Protein AF-A0A0H5S2P4-F1 (afdb_monomer_lite)

InterPro domains:
  IPR002673 Large ribosomal subunit protein eL29 [PF01779] (44-83)
  IPR002673 Large ribosomal subunit protein eL29 [PTHR12884] (42-100)

Structure (mmCIF, N/CA/C/O backbone):
data_AF-A0A0H5S2P4-F1
#
_entry.id   AF-A0A0H5S2P4-F1
#
loop_
_atom_site.group_PDB
_atom_site.id
_atom_site.type_symbol
_atom_site.label_atom_id
_atom_site.label_alt_id
_atom_site.label_comp_id
_atom_site.label_asym_id
_atom_site.label_entity_id
_atom_site.label_seq_id
_atom_site.pdbx_PDB_ins_code
_atom_site.Cartn_x
_atom_site.Cartn_y
_atom_site.Cartn_z
_atom_site.occupancy
_atom_site.B_iso_or_equiv
_atom_site.auth_seq_id
_atom_site.auth_comp_id
_atom_site.auth_asym_id
_atom_site.auth_atom_id
_atom_site.pdbx_PDB_model_num
ATOM 1 N N . MET A 1 1 ? 66.710 -72.529 -34.645 1.00 40.00 1 MET A N 1
ATOM 2 C CA . MET A 1 1 ? 66.765 -71.906 -35.985 1.00 40.00 1 MET A CA 1
ATOM 3 C C . MET A 1 1 ? 65.394 -71.347 -36.327 1.00 40.00 1 MET A C 1
ATOM 5 O O . MET A 1 1 ? 64.404 -71.815 -35.788 1.00 40.00 1 MET A O 1
ATOM 9 N N . LEU A 1 2 ? 65.410 -70.282 -37.120 1.00 45.31 2 LEU A N 1
ATOM 10 C CA . LEU A 1 2 ? 64.356 -69.319 -37.429 1.00 45.31 2 LEU A CA 1
ATOM 11 C C . LEU A 1 2 ? 63.128 -69.883 -38.185 1.00 45.31 2 LEU A C 1
ATOM 13 O O . LEU A 1 2 ? 63.237 -70.919 -38.830 1.00 45.31 2 LEU A O 1
ATOM 17 N N . LEU A 1 3 ? 62.075 -69.042 -38.222 1.00 40.72 3 LEU A N 1
ATOM 18 C CA . LEU A 1 3 ? 60.890 -69.008 -39.115 1.00 40.72 3 LEU A CA 1
ATOM 19 C C . LEU A 1 3 ? 59.749 -69.966 -38.724 1.00 40.72 3 LEU A C 1
ATOM 21 O O . LEU A 1 3 ? 59.957 -71.156 -38.582 1.00 40.72 3 LEU A O 1
ATOM 25 N N . GLY A 1 4 ? 58.492 -69.564 -38.545 1.00 46.72 4 GLY A N 1
ATOM 26 C CA . GLY A 1 4 ? 57.788 -68.313 -38.808 1.00 46.72 4 GLY A CA 1
ATOM 27 C C . GLY A 1 4 ? 56.366 -68.675 -39.247 1.00 46.72 4 GLY A C 1
ATOM 28 O O . GLY A 1 4 ? 56.229 -69.433 -40.192 1.00 46.72 4 GLY A O 1
ATOM 29 N N . PHE A 1 5 ? 55.316 -68.157 -38.605 1.00 34.72 5 PHE A N 1
ATOM 30 C CA . PHE A 1 5 ? 54.014 -67.972 -39.259 1.00 34.72 5 PHE A CA 1
ATOM 31 C C . PHE A 1 5 ? 53.186 -66.945 -38.479 1.00 34.72 5 PHE A C 1
ATOM 33 O O . PHE A 1 5 ? 52.804 -67.136 -37.327 1.00 34.72 5 PHE A O 1
ATOM 40 N N . ARG A 1 6 ? 52.979 -65.802 -39.129 1.00 51.66 6 ARG A N 1
ATOM 41 C CA . ARG A 1 6 ? 52.184 -64.658 -38.681 1.00 51.66 6 ARG A CA 1
ATOM 42 C C . ARG A 1 6 ? 50.710 -65.039 -38.794 1.00 51.66 6 ARG A C 1
ATOM 44 O O . ARG A 1 6 ? 50.281 -65.436 -39.873 1.00 51.66 6 ARG A O 1
ATOM 51 N N . GLY A 1 7 ? 49.918 -64.870 -37.739 1.00 52.09 7 GLY A N 1
ATOM 52 C CA . GLY A 1 7 ? 48.483 -65.068 -37.888 1.00 52.09 7 GLY A CA 1
ATOM 53 C C . GLY A 1 7 ? 47.657 -64.856 -36.634 1.00 52.09 7 GLY A C 1
ATOM 54 O O . GLY A 1 7 ? 47.568 -65.752 -35.806 1.00 52.09 7 GLY A O 1
ATOM 55 N N . LYS A 1 8 ? 46.916 -63.743 -36.669 1.00 52.34 8 LYS A N 1
ATOM 56 C CA . LYS A 1 8 ? 45.663 -63.434 -35.959 1.00 52.34 8 LYS A CA 1
ATOM 57 C C . LYS A 1 8 ? 45.824 -62.533 -34.733 1.00 52.34 8 LYS A C 1
ATOM 59 O O . LYS A 1 8 ? 46.667 -62.757 -33.876 1.00 52.34 8 LYS A O 1
ATOM 64 N N . ASN A 1 9 ? 44.925 -61.544 -34.700 1.00 53.09 9 ASN A N 1
ATOM 65 C CA . ASN A 1 9 ? 44.564 -60.631 -33.605 1.00 53.09 9 ASN A CA 1
ATOM 66 C C . ASN A 1 9 ? 45.084 -59.190 -33.738 1.00 53.09 9 ASN A C 1
ATOM 68 O O . ASN A 1 9 ? 45.849 -58.721 -32.905 1.00 53.09 9 ASN A O 1
ATOM 72 N N . SER A 1 10 ? 44.619 -58.432 -34.738 1.00 53.69 10 SER A N 1
ATOM 73 C CA . SER A 1 10 ? 44.843 -56.973 -34.749 1.00 53.69 10 SER A CA 1
ATOM 74 C C . SER A 1 10 ? 43.778 -56.150 -35.486 1.00 53.69 10 SER A C 1
ATOM 76 O O . SER A 1 10 ? 44.089 -55.113 -36.057 1.00 53.69 10 SER A O 1
ATOM 78 N N . PHE A 1 11 ? 42.501 -56.549 -35.436 1.00 50.81 11 PHE A N 1
ATOM 79 C CA . PHE A 1 11 ? 41.411 -55.678 -35.920 1.00 50.81 11 PHE A CA 1
ATOM 80 C C . PHE A 1 11 ? 40.733 -54.854 -34.807 1.00 50.81 11 PHE A C 1
ATOM 82 O O . PHE A 1 11 ? 40.086 -53.850 -35.086 1.00 50.81 11 PHE A O 1
ATOM 89 N N . TRP A 1 12 ? 40.935 -55.220 -33.534 1.00 48.38 12 TRP A N 1
ATOM 90 C CA . TRP A 1 12 ? 40.376 -54.501 -32.377 1.00 48.38 12 TRP A CA 1
ATOM 91 C C . TRP A 1 12 ? 41.348 -53.514 -31.708 1.00 48.38 12 TRP A C 1
ATOM 93 O O . TRP A 1 12 ? 40.905 -52.642 -30.971 1.00 48.38 12 TRP A O 1
ATOM 103 N N . GLY A 1 13 ? 42.657 -53.597 -31.975 1.00 55.41 13 GLY A N 1
ATOM 104 C CA . GLY A 1 13 ? 43.657 -52.704 -31.362 1.00 55.41 13 GLY A CA 1
ATOM 105 C C . GLY A 1 13 ? 43.783 -51.337 -32.041 1.00 55.41 13 GLY A C 1
ATOM 106 O O . GLY A 1 13 ? 44.047 -50.336 -31.386 1.00 55.41 13 GLY A O 1
ATOM 107 N N . PHE A 1 14 ? 43.530 -51.260 -33.349 1.00 50.62 14 PHE A N 1
ATOM 108 C CA . PHE A 1 14 ? 43.706 -50.014 -34.104 1.00 50.62 14 PHE A CA 1
ATOM 109 C C . PHE A 1 14 ? 42.541 -49.028 -33.923 1.00 50.62 14 PHE A C 1
ATOM 111 O O . PHE A 1 14 ? 42.711 -47.822 -34.070 1.00 50.62 14 PHE A O 1
ATOM 118 N N . LYS A 1 15 ? 41.352 -49.531 -33.562 1.00 55.84 15 LYS A N 1
ATOM 119 C CA . LYS A 1 15 ? 40.156 -48.700 -33.371 1.00 55.84 15 LYS A CA 1
ATOM 120 C C . LYS A 1 15 ? 40.104 -48.034 -31.992 1.00 55.84 15 LYS A C 1
ATOM 122 O O . LYS A 1 15 ? 39.556 -46.945 -31.884 1.00 55.84 15 LYS A O 1
ATOM 127 N N . VAL A 1 16 ? 40.699 -48.647 -30.963 1.00 58.62 16 VAL A N 1
ATOM 128 C CA . VAL A 1 16 ? 40.723 -48.099 -29.591 1.00 58.62 16 VAL A CA 1
ATOM 129 C C . VAL A 1 16 ? 41.780 -46.999 -29.448 1.00 58.62 16 VAL A C 1
ATOM 131 O O . VAL A 1 16 ? 41.494 -45.972 -28.842 1.00 58.62 16 VAL A O 1
ATOM 134 N N . GLN A 1 17 ? 42.943 -47.139 -30.097 1.00 51.62 17 GLN A N 1
ATOM 135 C CA . GLN A 1 17 ? 43.972 -46.090 -30.100 1.00 51.62 17 GLN A CA 1
ATOM 136 C C . GLN A 1 17 ? 43.503 -44.826 -30.850 1.00 51.62 17 GLN A C 1
ATOM 138 O O . GLN A 1 17 ? 43.722 -43.710 -30.388 1.00 51.62 17 GLN A O 1
ATOM 143 N N . MET A 1 18 ? 42.766 -44.987 -31.958 1.00 55.22 18 MET A N 1
ATOM 144 C CA . MET A 1 18 ? 42.224 -43.854 -32.723 1.00 55.22 18 MET A CA 1
ATOM 145 C C . MET A 1 18 ? 41.045 -43.152 -32.019 1.00 55.22 18 MET A C 1
ATOM 147 O O . MET A 1 18 ? 40.801 -41.972 -32.256 1.00 55.22 18 MET A O 1
ATOM 151 N N . LEU A 1 19 ? 40.315 -43.861 -31.149 1.00 56.09 19 LEU A N 1
ATOM 152 C CA . LEU A 1 19 ? 39.225 -43.291 -30.347 1.00 56.09 19 LEU A CA 1
ATOM 153 C C . LEU A 1 19 ? 39.724 -42.565 -29.090 1.00 56.09 19 LEU A C 1
ATOM 155 O O . LEU A 1 19 ? 39.059 -41.631 -28.651 1.00 56.09 19 LEU A O 1
ATOM 159 N N . LEU A 1 20 ? 40.888 -42.935 -28.542 1.00 55.38 20 LEU A N 1
ATOM 160 C CA . LEU A 1 20 ? 41.487 -42.216 -27.412 1.00 55.38 20 LEU A CA 1
ATOM 161 C C . LEU A 1 20 ? 42.211 -40.934 -27.861 1.00 55.38 20 LEU A C 1
ATOM 163 O O . LEU A 1 20 ? 42.107 -39.908 -27.200 1.00 55.38 20 LEU A O 1
ATOM 167 N N . GLU A 1 21 ? 42.863 -40.941 -29.030 1.00 56.53 21 GLU A N 1
ATOM 168 C CA . GLU A 1 21 ? 43.563 -39.753 -29.552 1.00 56.53 21 GLU A CA 1
ATOM 169 C C . GLU A 1 21 ? 42.634 -38.687 -30.168 1.00 56.53 21 GLU A C 1
ATOM 171 O O . GLU A 1 21 ? 43.044 -37.537 -30.341 1.00 56.53 21 GLU A O 1
ATOM 176 N N . PHE A 1 22 ? 41.371 -39.027 -30.457 1.00 52.94 22 PHE A N 1
ATOM 177 C CA . PHE A 1 22 ? 40.360 -38.070 -30.927 1.00 52.94 22 PHE A CA 1
ATOM 178 C C . PHE A 1 22 ? 39.652 -37.315 -29.781 1.00 52.94 22 PHE A C 1
ATOM 180 O O . PHE A 1 22 ? 38.950 -36.341 -30.037 1.00 52.94 22 PHE A O 1
ATOM 187 N N . LEU A 1 23 ? 39.854 -37.713 -28.516 1.00 54.44 23 LEU A N 1
ATOM 188 C CA . LEU A 1 23 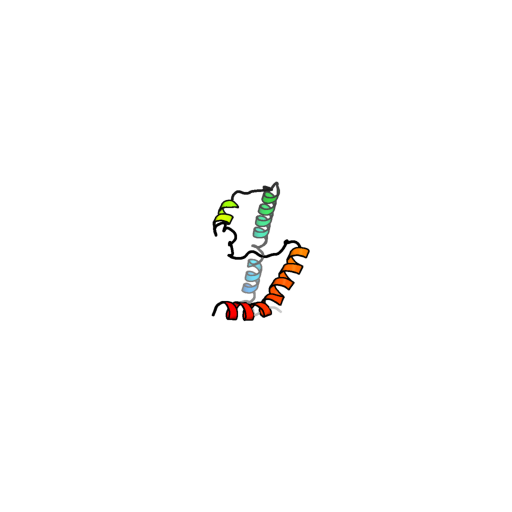? 39.193 -37.102 -27.351 1.00 54.44 23 LEU A CA 1
ATOM 189 C C . LEU A 1 23 ? 40.075 -36.146 -26.523 1.00 54.44 23 LEU A C 1
ATOM 191 O O . LEU A 1 23 ? 39.540 -35.457 -25.658 1.00 54.44 23 LEU A O 1
ATOM 195 N N . ASP A 1 24 ? 41.371 -36.005 -26.822 1.00 56.16 24 ASP A N 1
ATOM 196 C CA . ASP A 1 24 ? 42.281 -35.134 -26.048 1.00 56.16 24 ASP A CA 1
ATOM 197 C C . ASP A 1 24 ? 42.669 -33.805 -26.731 1.00 56.16 24 ASP A C 1
ATOM 199 O O . ASP A 1 24 ? 43.315 -32.951 -26.117 1.00 56.16 24 ASP A O 1
ATOM 203 N N . LYS A 1 25 ? 42.265 -33.554 -27.986 1.00 55.97 25 LYS A N 1
ATOM 204 C CA . LYS A 1 25 ? 42.714 -32.354 -28.731 1.00 55.97 25 LYS A CA 1
ATOM 205 C C . LYS A 1 25 ? 41.740 -31.180 -28.806 1.00 55.97 25 LYS A C 1
ATOM 207 O O . LYS A 1 25 ? 42.158 -30.121 -29.267 1.00 55.97 25 LYS A O 1
ATOM 212 N N . ASP A 1 26 ? 40.539 -31.284 -28.238 1.00 56.41 26 ASP A N 1
ATOM 213 C CA . ASP A 1 26 ? 39.553 -30.188 -28.285 1.00 56.41 26 ASP A CA 1
ATOM 214 C C . ASP A 1 26 ? 39.176 -29.569 -26.931 1.00 56.41 26 ASP A C 1
ATOM 216 O O . ASP A 1 26 ? 38.471 -28.562 -26.895 1.00 56.41 26 ASP A O 1
ATOM 220 N N . LEU A 1 27 ? 39.711 -30.045 -25.800 1.00 54.84 27 LEU A N 1
ATOM 221 C CA . LEU A 1 27 ? 39.484 -29.360 -24.516 1.00 54.84 27 LEU A CA 1
ATOM 222 C C . LEU A 1 27 ? 40.409 -28.145 -24.307 1.00 54.84 27 LEU A C 1
ATOM 224 O O . LEU A 1 27 ? 40.003 -27.150 -23.704 1.00 54.84 27 LEU A O 1
ATOM 228 N N . SER A 1 28 ? 41.633 -28.168 -24.850 1.00 56.44 28 SER A N 1
ATOM 229 C CA . SER A 1 28 ? 42.618 -27.085 -24.659 1.00 56.44 28 SER A CA 1
ATOM 230 C C . SER A 1 28 ? 42.285 -25.800 -25.437 1.00 56.44 28 SER A C 1
ATOM 232 O O . SER A 1 28 ? 42.640 -24.696 -25.018 1.00 56.44 28 SER A O 1
ATOM 234 N N . GLY A 1 29 ? 41.586 -25.911 -26.573 1.00 56.91 29 GLY A N 1
ATOM 235 C CA . GLY A 1 29 ? 41.127 -24.768 -27.372 1.00 56.91 29 GLY A CA 1
ATOM 236 C C . GLY A 1 29 ? 39.944 -24.035 -26.735 1.00 56.91 29 GLY A C 1
ATOM 237 O O . GLY A 1 29 ? 39.908 -22.802 -26.723 1.00 56.91 29 GLY A O 1
ATOM 238 N N . ILE A 1 30 ? 39.016 -24.790 -26.145 1.00 58.53 30 ILE A N 1
ATOM 239 C CA . ILE A 1 30 ? 37.837 -24.258 -25.454 1.00 58.53 30 ILE A CA 1
ATOM 240 C C . ILE A 1 30 ? 38.262 -23.534 -24.168 1.00 58.53 30 ILE A C 1
ATOM 242 O O . ILE A 1 30 ? 37.855 -22.392 -23.957 1.00 58.53 30 ILE A O 1
ATOM 246 N N . LEU A 1 31 ? 39.168 -24.125 -23.375 1.00 56.12 31 LEU A N 1
ATOM 247 C CA . LEU A 1 31 ? 39.683 -23.520 -22.137 1.00 56.12 31 LEU A CA 1
ATOM 248 C C . LEU A 1 31 ? 40.458 -22.205 -22.373 1.00 56.12 31 LEU A C 1
ATOM 250 O O . LEU A 1 31 ? 40.426 -21.292 -21.549 1.00 56.12 31 LEU A O 1
ATOM 254 N N . ARG A 1 32 ? 41.151 -22.075 -23.514 1.00 59.06 32 ARG A N 1
ATOM 255 C CA . ARG A 1 32 ? 41.867 -20.840 -23.887 1.00 59.06 32 ARG A CA 1
ATOM 256 C C . ARG A 1 32 ? 40.922 -19.734 -24.362 1.00 59.06 32 ARG A C 1
ATOM 258 O O . ARG A 1 32 ? 41.148 -18.570 -24.034 1.00 59.06 32 ARG A O 1
ATOM 265 N N . LYS A 1 33 ? 39.844 -20.076 -25.080 1.00 58.94 33 LYS A N 1
ATOM 266 C CA . LYS A 1 33 ? 38.805 -19.110 -25.485 1.00 58.94 33 LYS A CA 1
ATOM 267 C C . LYS A 1 33 ? 38.023 -18.585 -24.283 1.00 58.94 33 LYS A C 1
ATOM 269 O O . LYS A 1 33 ? 37.818 -17.378 -24.188 1.00 58.94 33 LYS A O 1
ATOM 274 N N . THR A 1 34 ? 37.655 -19.447 -23.334 1.00 59.81 34 THR A N 1
ATOM 275 C CA . THR A 1 34 ? 36.990 -19.014 -22.094 1.00 59.81 34 THR A CA 1
ATOM 276 C C . THR A 1 34 ? 37.913 -18.147 -21.234 1.00 59.81 34 THR A C 1
ATOM 278 O O . THR A 1 34 ? 37.483 -17.103 -20.751 1.00 59.81 34 THR A O 1
ATOM 281 N N . SER A 1 35 ? 39.202 -18.495 -21.128 1.00 59.72 35 SER A N 1
ATOM 282 C CA . SER A 1 35 ? 40.207 -17.704 -20.400 1.00 59.72 35 SER A CA 1
ATOM 283 C C . SER A 1 35 ? 40.384 -16.277 -20.950 1.00 59.72 35 SER A C 1
ATOM 285 O O . SER A 1 35 ? 40.445 -15.322 -20.173 1.00 59.72 35 SER A O 1
ATOM 287 N N . GLN A 1 36 ? 40.413 -16.101 -22.277 1.00 60.19 36 GLN A N 1
ATOM 288 C CA . GLN A 1 36 ? 40.549 -14.773 -22.893 1.00 60.19 36 GLN A CA 1
ATOM 289 C C . GLN A 1 36 ? 39.271 -13.925 -22.786 1.00 60.19 36 GLN A C 1
ATOM 291 O O . GLN A 1 36 ? 39.350 -12.717 -22.565 1.00 60.19 36 GLN A O 1
ATOM 296 N N . ILE A 1 37 ? 38.090 -14.549 -22.871 1.00 60.88 37 ILE A N 1
ATOM 297 C CA . ILE A 1 37 ? 36.797 -13.866 -22.692 1.00 60.88 37 ILE A CA 1
ATOM 298 C C . ILE A 1 37 ? 36.656 -13.330 -21.258 1.00 60.88 37 ILE A C 1
ATOM 300 O O . ILE A 1 37 ? 36.224 -12.193 -21.056 1.00 60.88 37 ILE A O 1
ATOM 304 N N . ILE A 1 38 ? 37.080 -14.112 -20.261 1.00 60.53 38 ILE A N 1
ATOM 305 C CA . ILE A 1 38 ? 37.032 -13.717 -18.846 1.00 60.53 38 ILE A CA 1
ATOM 306 C C . ILE A 1 38 ? 38.002 -12.551 -18.567 1.00 60.53 38 ILE A C 1
ATOM 308 O O . ILE A 1 38 ? 37.630 -11.609 -17.872 1.00 60.53 38 ILE A O 1
ATOM 312 N N . LYS A 1 39 ? 39.200 -12.533 -19.176 1.00 59.84 39 LYS A N 1
ATOM 313 C CA . LYS A 1 39 ? 40.180 -11.436 -19.015 1.00 59.84 39 LYS A CA 1
ATOM 314 C C . LYS A 1 39 ? 39.687 -10.070 -19.520 1.00 59.84 39 LYS A C 1
ATOM 316 O O . LYS A 1 39 ? 39.931 -9.066 -18.856 1.00 59.84 39 LYS A O 1
ATOM 321 N N . ILE A 1 40 ? 38.984 -10.008 -20.655 1.00 60.38 40 ILE A N 1
ATOM 322 C CA . ILE A 1 40 ? 38.501 -8.734 -21.238 1.00 60.38 40 ILE A CA 1
ATOM 323 C C . ILE A 1 40 ? 37.281 -8.193 -20.473 1.00 60.38 40 ILE A C 1
ATOM 325 O O . ILE A 1 40 ? 37.140 -6.985 -20.291 1.00 60.38 40 ILE A O 1
ATOM 329 N N . SER A 1 41 ? 36.429 -9.081 -19.952 1.00 59.22 41 SER A N 1
ATOM 330 C CA . SER A 1 41 ? 35.230 -8.719 -19.183 1.00 59.22 41 SER A CA 1
ATOM 331 C C . SER A 1 41 ? 35.528 -8.055 -17.829 1.00 59.22 41 SER A C 1
ATOM 333 O O . SER A 1 41 ? 34.639 -7.431 -17.248 1.00 59.22 41 SER A O 1
ATOM 335 N N . MET A 1 42 ? 36.741 -8.216 -17.296 1.00 64.56 42 MET A N 1
ATOM 336 C CA . MET A 1 42 ? 37.089 -7.854 -15.916 1.00 64.56 42 MET A CA 1
ATOM 337 C C . MET A 1 42 ? 37.881 -6.545 -15.788 1.00 64.56 42 MET A C 1
ATOM 339 O O . MET A 1 42 ? 38.092 -6.074 -14.674 1.00 64.56 42 MET A O 1
ATOM 343 N N . ALA A 1 43 ? 38.294 -5.925 -16.900 1.00 71.75 43 ALA A N 1
ATOM 344 C CA . ALA A 1 43 ? 39.128 -4.719 -16.880 1.00 71.75 43 ALA A CA 1
ATOM 345 C C . ALA A 1 43 ? 38.383 -3.442 -16.433 1.00 71.75 43 ALA A C 1
ATOM 347 O O . ALA A 1 43 ? 39.035 -2.448 -16.126 1.00 71.75 43 ALA A O 1
ATOM 348 N N . LYS A 1 44 ? 37.039 -3.470 -16.415 1.00 79.12 44 LYS A N 1
ATOM 349 C CA . LYS A 1 44 ? 36.092 -2.606 -15.672 1.00 79.12 44 LYS A CA 1
ATOM 350 C C . LYS A 1 44 ? 34.674 -2.894 -16.181 1.00 79.12 44 LYS A C 1
ATOM 352 O O . LYS A 1 44 ? 34.393 -2.706 -17.362 1.00 79.12 44 LYS A O 1
ATOM 357 N N . SER A 1 45 ? 33.766 -3.301 -15.300 1.00 84.75 45 SER A N 1
ATOM 358 C CA . SER A 1 45 ? 32.341 -3.474 -15.615 1.00 84.75 45 SER A CA 1
ATOM 359 C C . SER A 1 45 ? 31.528 -2.216 -15.284 1.00 84.75 45 SER A C 1
ATOM 361 O O . SER A 1 45 ? 31.915 -1.412 -14.437 1.00 84.75 45 SER A O 1
ATOM 363 N N . LYS A 1 46 ? 30.364 -2.037 -15.920 1.00 86.56 46 LYS A N 1
ATOM 364 C CA . LYS A 1 46 ? 29.418 -0.975 -15.542 1.00 86.56 46 LYS A CA 1
ATOM 365 C C . LYS A 1 46 ? 28.749 -1.325 -14.208 1.00 86.56 46 LYS A C 1
ATOM 367 O O . LYS A 1 46 ? 28.100 -2.358 -14.107 1.00 86.56 46 LYS A O 1
ATOM 372 N N . ASN A 1 47 ? 28.859 -0.439 -13.220 1.00 90.38 47 ASN A N 1
ATOM 373 C CA . ASN A 1 47 ? 28.406 -0.708 -11.847 1.00 90.38 47 ASN A CA 1
ATOM 374 C C . ASN A 1 47 ? 26.884 -0.581 -11.641 1.00 90.38 47 ASN A C 1
ATOM 376 O O . ASN A 1 47 ? 26.342 -1.156 -10.703 1.00 90.38 47 ASN A O 1
ATOM 380 N N . HIS A 1 48 ? 26.171 0.168 -12.493 1.00 94.25 48 HIS A N 1
ATOM 381 C CA . HIS A 1 48 ? 24.732 0.398 -12.328 1.00 94.25 48 HIS A CA 1
ATOM 382 C C . HIS A 1 48 ? 24.020 0.708 -13.655 1.00 94.25 48 HIS A C 1
ATOM 384 O O . HIS A 1 48 ? 24.565 1.391 -14.526 1.00 94.25 48 HIS A O 1
ATOM 390 N N . THR A 1 49 ? 22.781 0.227 -13.811 1.00 94.31 49 THR A N 1
ATOM 391 C CA . THR A 1 49 ? 21.899 0.586 -14.931 1.00 94.31 49 THR A CA 1
ATOM 392 C C . THR A 1 49 ? 20.419 0.426 -14.574 1.00 94.31 49 THR A C 1
ATOM 394 O O . THR A 1 49 ? 19.998 -0.602 -14.042 1.00 94.31 49 THR A O 1
ATOM 397 N N . SER A 1 50 ? 19.609 1.426 -14.934 1.00 96.12 50 SER A N 1
ATOM 398 C CA . SER A 1 50 ? 18.141 1.375 -14.835 1.00 96.12 50 SER A CA 1
ATOM 399 C C . SER A 1 50 ? 17.454 1.136 -16.197 1.00 96.12 50 SER A C 1
ATOM 401 O O . SER A 1 50 ? 16.232 1.129 -16.313 1.00 96.12 50 SER A O 1
ATOM 403 N N . HIS A 1 51 ? 18.229 0.882 -17.261 1.00 97.56 51 HIS A N 1
ATOM 404 C CA . HIS A 1 51 ? 17.741 0.943 -18.648 1.00 97.56 51 HIS A CA 1
ATOM 405 C C . HIS A 1 51 ? 16.548 0.016 -18.963 1.00 97.56 51 HIS A C 1
ATOM 407 O O . HIS A 1 51 ? 15.691 0.356 -19.773 1.00 97.56 51 HIS A O 1
ATOM 413 N N . ASN A 1 52 ? 16.470 -1.153 -18.323 1.00 96.31 52 ASN A N 1
ATOM 414 C CA . ASN A 1 52 ? 15.408 -2.136 -18.562 1.00 96.31 52 ASN A CA 1
ATOM 415 C C . ASN A 1 52 ? 14.442 -2.292 -17.373 1.00 96.31 52 ASN A C 1
ATOM 417 O O . ASN A 1 52 ? 13.632 -3.214 -17.376 1.00 96.31 52 ASN A O 1
ATOM 421 N N . GLN A 1 53 ? 14.523 -1.453 -16.335 1.00 96.31 53 GLN A N 1
ATOM 422 C CA . GLN A 1 53 ? 13.644 -1.613 -15.167 1.00 96.31 53 GLN A CA 1
ATOM 423 C C . GLN A 1 53 ? 12.197 -1.289 -15.549 1.00 96.31 53 GLN A C 1
ATOM 425 O O . GLN A 1 53 ? 11.348 -2.176 -15.515 1.00 96.31 53 GLN A O 1
ATOM 430 N N . ASN A 1 54 ? 11.967 -0.105 -16.126 1.00 96.69 54 ASN A N 1
ATOM 431 C CA . ASN A 1 54 ? 10.634 0.332 -16.548 1.00 96.69 54 ASN A CA 1
ATOM 432 C C . ASN A 1 54 ? 9.955 -0.661 -17.503 1.00 96.69 54 ASN A C 1
ATOM 434 O O . ASN A 1 54 ? 8.761 -0.917 -17.385 1.00 96.69 54 ASN A O 1
ATOM 438 N N . ARG A 1 55 ? 10.692 -1.252 -18.450 1.00 96.56 55 ARG A N 1
ATOM 439 C CA . ARG A 1 55 ? 10.120 -2.226 -19.394 1.00 96.56 55 ARG A CA 1
ATOM 440 C C . ARG A 1 55 ? 9.672 -3.511 -18.688 1.00 96.56 55 ARG A C 1
ATOM 442 O O . ARG A 1 55 ? 8.624 -4.051 -19.028 1.00 96.56 55 ARG A O 1
ATOM 449 N N . LYS A 1 56 ? 10.441 -3.993 -17.705 1.00 96.69 56 LYS A N 1
ATOM 450 C CA . LYS A 1 56 ? 10.076 -5.173 -16.905 1.00 96.69 56 LYS A CA 1
ATOM 451 C C . LYS A 1 56 ? 8.879 -4.885 -16.002 1.00 96.69 56 LYS A C 1
ATOM 453 O O . LYS A 1 56 ? 7.949 -5.687 -15.983 1.00 96.69 56 LYS A O 1
ATOM 458 N N . ASP A 1 57 ? 8.871 -3.736 -15.331 1.00 96.25 57 ASP A N 1
ATOM 459 C CA . ASP A 1 57 ? 7.808 -3.357 -14.392 1.00 96.25 57 ASP A CA 1
ATOM 460 C C . ASP A 1 57 ? 6.448 -3.231 -15.094 1.00 96.25 57 ASP A C 1
ATOM 462 O O . ASP A 1 57 ? 5.409 -3.622 -14.558 1.00 96.25 57 ASP A O 1
ATOM 466 N N . HIS A 1 58 ? 6.448 -2.758 -16.344 1.00 97.31 58 HIS A N 1
ATOM 467 C CA . HIS A 1 58 ? 5.234 -2.618 -17.144 1.00 97.31 58 HIS A CA 1
ATOM 468 C C . HIS A 1 58 ? 4.835 -3.880 -17.925 1.00 97.31 58 HIS A C 1
ATOM 470 O O . HIS A 1 58 ? 3.727 -3.904 -18.452 1.00 97.31 58 HIS A O 1
ATOM 476 N N . ARG A 1 59 ? 5.646 -4.954 -17.955 1.00 96.38 59 ARG A N 1
ATOM 477 C CA . ARG A 1 59 ? 5.301 -6.203 -18.673 1.00 96.38 59 ARG A CA 1
ATOM 478 C C . ARG A 1 59 ? 3.993 -6.821 -18.170 1.00 96.38 59 ARG A C 1
ATOM 480 O O . ARG A 1 59 ? 3.164 -7.238 -18.967 1.00 96.38 59 ARG A O 1
ATOM 487 N N . ASN A 1 60 ? 3.810 -6.833 -16.850 1.00 94.00 60 ASN A N 1
ATOM 488 C CA . ASN A 1 60 ? 2.584 -7.301 -16.189 1.00 94.00 60 ASN A CA 1
ATOM 489 C C . ASN A 1 60 ? 1.693 -6.130 -15.717 1.00 94.00 60 ASN A C 1
ATOM 491 O O . ASN A 1 60 ? 0.582 -6.333 -15.216 1.00 94.00 60 ASN A O 1
ATOM 495 N N . GLY A 1 61 ? 2.183 -4.898 -15.895 1.00 96.06 61 GLY A N 1
ATOM 496 C CA . GLY A 1 61 ? 1.586 -3.658 -15.416 1.00 96.06 61 GLY A CA 1
ATOM 497 C C . GLY A 1 61 ? 1.696 -3.473 -13.899 1.00 96.06 61 GLY A C 1
ATOM 498 O O . GLY A 1 61 ? 1.439 -4.386 -13.115 1.00 96.06 61 GLY A O 1
ATOM 499 N N . ILE A 1 62 ? 1.992 -2.247 -13.469 1.00 96.12 62 ILE A N 1
ATOM 500 C CA . ILE A 1 62 ? 2.014 -1.876 -12.050 1.00 96.12 62 ILE A CA 1
ATOM 501 C C . ILE A 1 62 ? 0.565 -1.740 -11.558 1.00 96.12 62 ILE A C 1
ATOM 503 O O . ILE A 1 62 ? -0.152 -0.806 -11.921 1.00 96.12 62 ILE A O 1
ATOM 507 N N . LYS A 1 63 ? 0.097 -2.698 -10.750 1.00 95.44 63 LYS A N 1
ATOM 508 C CA . LYS A 1 63 ? -1.275 -2.703 -10.219 1.00 95.44 63 LYS A CA 1
ATOM 509 C C . LYS A 1 63 ? -1.355 -1.931 -8.903 1.00 95.44 63 LYS A C 1
ATOM 511 O O . LYS A 1 63 ? -0.538 -2.123 -8.008 1.00 95.44 63 LYS A O 1
ATOM 516 N N . LYS A 1 64 ? -2.385 -1.092 -8.763 1.00 95.50 64 LYS A N 1
ATOM 517 C CA . LYS A 1 64 ? -2.696 -0.408 -7.497 1.00 95.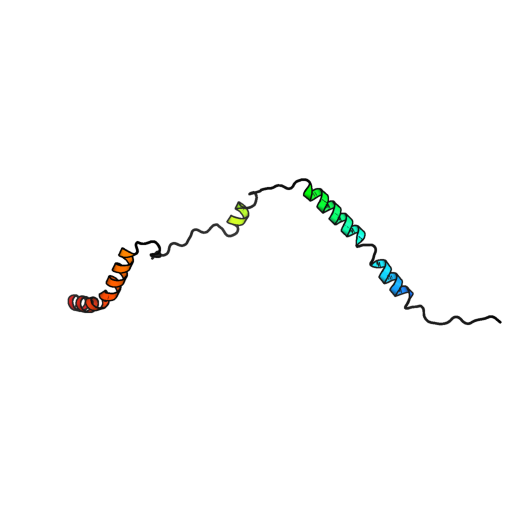50 64 LYS A CA 1
ATOM 518 C C . LYS A 1 64 ? -3.179 -1.428 -6.449 1.00 95.50 64 LYS A C 1
ATOM 520 O O . LYS A 1 64 ? -3.847 -2.396 -6.827 1.00 95.50 64 LYS A O 1
ATOM 525 N N . PRO A 1 65 ? -2.899 -1.222 -5.148 1.00 94.25 65 PRO A N 1
ATOM 526 C CA . PRO A 1 65 ? -3.425 -2.088 -4.098 1.00 94.25 65 PRO A CA 1
ATOM 527 C C . PRO A 1 65 ? -4.958 -2.064 -4.104 1.00 94.25 65 PRO A C 1
ATOM 529 O O . PRO A 1 65 ? -5.584 -1.028 -4.348 1.00 94.25 65 PRO A O 1
ATOM 532 N N . LYS A 1 66 ? -5.574 -3.220 -3.844 1.00 93.62 66 LYS A N 1
ATOM 533 C CA . LYS A 1 66 ? -7.034 -3.354 -3.847 1.00 93.62 66 LYS A CA 1
ATOM 534 C C . LYS A 1 66 ? -7.634 -2.615 -2.648 1.00 93.62 66 LYS A C 1
ATOM 536 O O . LYS A 1 66 ? -7.215 -2.818 -1.511 1.00 93.62 66 LYS A O 1
ATOM 541 N N . LYS A 1 67 ? -8.652 -1.787 -2.898 1.00 93.44 67 LYS A N 1
ATOM 542 C CA . LYS A 1 67 ? -9.466 -1.165 -1.845 1.00 93.44 67 LYS A CA 1
ATOM 543 C C . LYS A 1 67 ? -10.588 -2.127 -1.454 1.00 93.44 67 LYS A C 1
ATOM 545 O O . LYS A 1 67 ? -11.468 -2.413 -2.261 1.00 93.44 67 LYS A O 1
ATOM 550 N N . HIS A 1 68 ? -10.554 -2.633 -0.228 1.00 94.00 68 HIS A N 1
ATOM 551 C CA . HIS A 1 68 ? -11.648 -3.417 0.350 1.00 94.00 68 HIS A CA 1
ATOM 552 C C . HIS A 1 68 ? -12.728 -2.499 0.950 1.00 94.00 68 HIS A C 1
ATOM 554 O O . HIS A 1 68 ? -12.443 -1.363 1.313 1.00 94.00 68 HIS A O 1
ATOM 560 N N . ARG A 1 69 ? -13.974 -2.978 1.085 1.00 95.31 69 ARG A N 1
ATOM 561 C CA . ARG A 1 69 ? -15.056 -2.203 1.734 1.00 95.31 69 ARG A CA 1
ATOM 562 C C . ARG A 1 69 ? -14.736 -1.886 3.200 1.00 95.31 69 ARG A C 1
ATOM 564 O O . ARG A 1 69 ? -15.052 -0.803 3.676 1.00 95.31 69 ARG A O 1
ATOM 571 N N . PHE A 1 70 ? -14.107 -2.829 3.899 1.00 94.25 70 PHE A N 1
ATOM 572 C CA . PHE A 1 70 ? -13.702 -2.686 5.294 1.00 94.25 70 PHE A CA 1
ATOM 573 C C . PHE A 1 70 ? -12.186 -2.836 5.402 1.00 94.25 70 PHE A C 1
ATOM 575 O O . PHE A 1 70 ? -11.624 -3.820 4.923 1.00 94.25 70 PHE A O 1
ATOM 582 N N . MET A 1 71 ? -11.532 -1.847 6.010 1.00 93.12 71 MET A N 1
ATOM 583 C CA . MET A 1 71 ? -10.092 -1.871 6.276 1.00 93.12 71 MET A CA 1
ATOM 584 C C . MET A 1 71 ? -9.776 -2.664 7.548 1.00 93.12 71 MET A C 1
ATOM 586 O O . MET A 1 71 ? -10.625 -2.824 8.427 1.00 93.12 71 MET A O 1
ATOM 590 N N . SER A 1 72 ? -8.533 -3.132 7.676 1.00 93.44 72 SER A N 1
ATOM 591 C CA . SER A 1 72 ? -8.051 -3.724 8.926 1.00 93.44 72 SER A CA 1
ATOM 592 C C . SER A 1 72 ? -7.998 -2.677 10.041 1.00 93.44 72 SER A C 1
ATOM 594 O O . SER A 1 72 ? -7.501 -1.578 9.820 1.00 93.44 72 SER A O 1
ATOM 596 N N . MET A 1 73 ? -8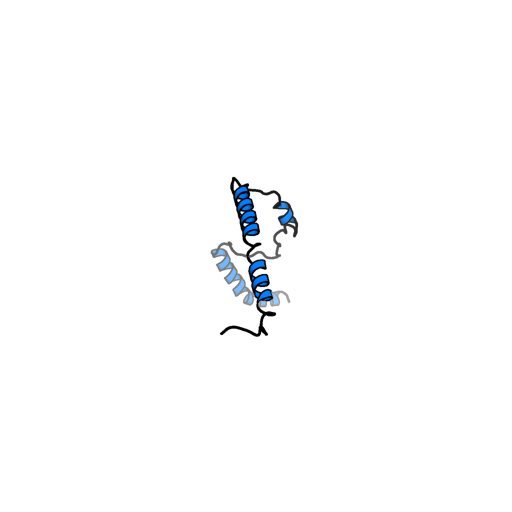.396 -3.041 11.262 1.00 94.38 73 MET A N 1
ATOM 597 C CA . MET A 1 73 ? 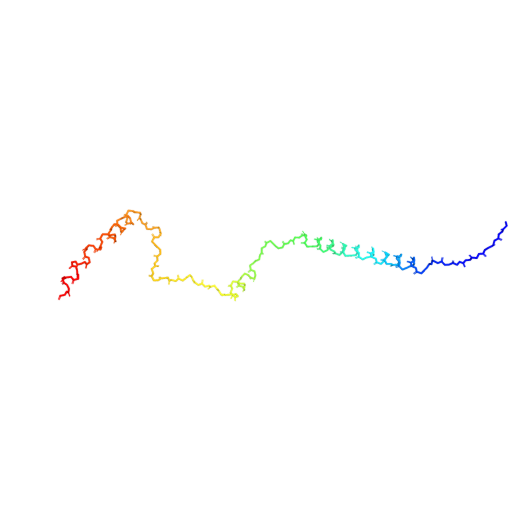-8.285 -2.167 12.446 1.00 94.38 73 MET A CA 1
ATOM 598 C C . MET A 1 73 ? -6.892 -2.213 13.110 1.00 94.38 73 MET A C 1
ATOM 600 O O . MET A 1 73 ? -6.740 -1.837 14.270 1.00 94.38 73 MET A O 1
ATOM 604 N N . LYS A 1 74 ? -5.871 -2.721 12.407 1.00 94.25 74 LYS A N 1
ATOM 605 C CA . LYS A 1 74 ? -4.495 -2.800 12.913 1.00 94.25 74 LYS A CA 1
ATOM 606 C C . LYS A 1 74 ? -3.903 -1.388 12.986 1.00 94.25 74 LYS A C 1
ATOM 608 O O . LYS A 1 74 ? -3.978 -0.655 12.008 1.00 94.25 74 LYS A O 1
ATOM 613 N N . GLY A 1 75 ? -3.320 -1.029 14.131 1.00 95.44 75 GLY A N 1
ATOM 614 C CA . GLY A 1 75 ? -2.785 0.317 14.390 1.00 95.44 75 GLY A CA 1
ATOM 615 C C . GLY A 1 75 ? -3.793 1.299 15.000 1.00 95.44 75 GLY A C 1
ATOM 616 O O . GLY A 1 75 ? -3.431 2.434 15.283 1.00 95.44 75 GLY A O 1
ATOM 617 N N . VAL A 1 76 ? -5.040 0.874 15.231 1.00 95.94 76 VAL A N 1
ATOM 618 C CA . VAL A 1 76 ? -6.012 1.643 16.022 1.00 95.94 76 VAL A CA 1
ATOM 619 C C . VAL A 1 76 ? -5.670 1.517 17.509 1.00 95.94 76 VAL A C 1
ATOM 621 O O . VAL A 1 76 ? -5.221 0.459 17.948 1.00 95.94 76 VAL A O 1
ATOM 624 N N . ASP A 1 77 ? -5.911 2.579 18.281 1.00 96.94 77 ASP A N 1
ATOM 625 C CA . ASP A 1 77 ? -5.658 2.615 19.723 1.00 96.94 77 ASP A CA 1
ATOM 626 C C . ASP A 1 77 ? -6.262 1.408 20.469 1.00 96.94 77 ASP A C 1
ATOM 628 O O . ASP A 1 77 ? -7.441 1.055 20.334 1.00 96.94 77 ASP A O 1
ATOM 632 N N . GLN A 1 78 ? -5.434 0.793 21.312 1.00 96.81 78 GLN A N 1
ATOM 633 C CA . GLN A 1 78 ? -5.767 -0.404 22.067 1.00 96.81 78 GLN A CA 1
ATOM 634 C C . GLN A 1 78 ? -6.923 -0.158 23.049 1.00 96.81 78 GLN A C 1
ATOM 636 O O . GLN A 1 78 ? -7.746 -1.057 23.265 1.00 96.81 78 GLN A O 1
ATOM 641 N N . LYS A 1 79 ? -7.025 1.048 23.633 1.00 97.75 79 LYS A N 1
ATOM 642 C CA . LYS A 1 79 ? -8.107 1.395 24.571 1.00 97.75 79 LYS A CA 1
ATOM 643 C C . LYS A 1 79 ? -9.451 1.438 23.845 1.00 97.7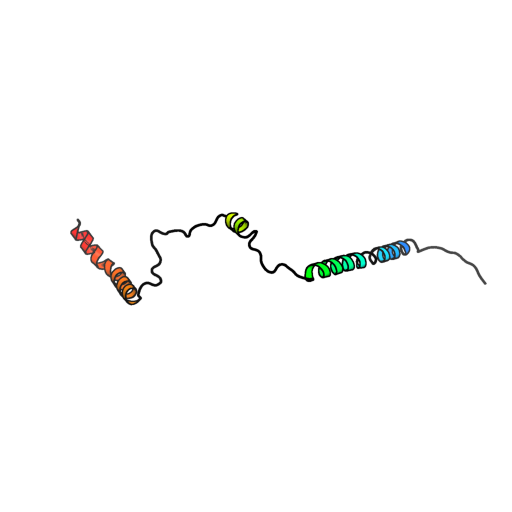5 79 LYS A C 1
ATOM 645 O O . LYS A 1 79 ? -10.413 0.823 24.317 1.00 97.75 79 LYS A O 1
ATOM 650 N N . PHE A 1 80 ? -9.498 2.065 22.670 1.00 97.00 80 PHE A N 1
ATOM 651 C CA . PHE A 1 80 ? -10.676 2.037 21.802 1.00 97.00 80 PHE A CA 1
ATOM 652 C C . PHE A 1 80 ? -11.052 0.609 21.379 1.00 97.00 80 PHE A C 1
ATOM 654 O O . PHE A 1 80 ? -12.213 0.212 21.508 1.00 97.00 80 PHE A O 1
ATOM 661 N N . LEU A 1 81 ? -10.081 -0.202 20.940 1.00 96.00 81 LEU A N 1
ATOM 662 C CA . LEU A 1 81 ? -10.334 -1.586 20.525 1.00 96.00 81 LEU A CA 1
ATOM 663 C C . LEU A 1 81 ? -10.884 -2.446 21.666 1.00 96.00 81 LEU A C 1
ATOM 665 O O . LEU A 1 81 ? -11.790 -3.254 21.447 1.00 96.00 81 LEU A O 1
ATOM 669 N N . ARG A 1 82 ? -10.379 -2.264 22.891 1.00 96.31 82 ARG A N 1
ATOM 670 C CA . ARG A 1 82 ? -10.880 -2.978 24.071 1.00 96.31 82 ARG A CA 1
ATOM 671 C C . ARG A 1 82 ? -12.348 -2.648 24.333 1.00 96.31 82 ARG A C 1
ATOM 673 O O . ARG A 1 82 ? -13.143 -3.570 24.507 1.00 96.31 82 ARG A O 1
ATOM 680 N N . ASN A 1 83 ? -12.720 -1.370 24.273 1.00 96.31 83 ASN A N 1
ATOM 681 C CA . ASN A 1 83 ? -14.112 -0.952 24.430 1.00 96.31 83 ASN A CA 1
ATOM 682 C C . ASN A 1 83 ? -15.010 -1.478 23.296 1.00 96.31 83 ASN A C 1
ATOM 684 O O . ASN A 1 83 ? -16.059 -2.067 23.549 1.00 96.31 83 ASN A O 1
ATOM 688 N N . LEU A 1 84 ? -14.570 -1.348 22.041 1.00 95.06 84 LEU A N 1
ATOM 689 C CA . LEU A 1 84 ? -15.322 -1.810 20.872 1.00 95.06 84 LEU A CA 1
ATOM 690 C C . LEU A 1 84 ? -15.632 -3.311 20.936 1.00 95.06 84 LEU A C 1
ATOM 692 O O . LEU A 1 84 ? -16.724 -3.738 20.554 1.00 95.06 84 LEU A O 1
ATOM 696 N N . ARG A 1 85 ? -14.681 -4.119 21.423 1.00 94.69 85 ARG A N 1
ATOM 697 C CA . ARG A 1 85 ? -14.874 -5.563 21.624 1.00 94.69 85 ARG A CA 1
ATOM 698 C C . ARG A 1 85 ? -15.984 -5.843 22.632 1.00 94.69 85 ARG A C 1
ATOM 700 O O . ARG A 1 85 ? -16.842 -6.677 22.347 1.00 94.69 85 ARG A O 1
ATOM 707 N N . PHE A 1 86 ? -16.001 -5.145 23.767 1.00 94.44 86 PHE A N 1
ATOM 708 C CA . PHE A 1 86 ? -17.054 -5.310 24.772 1.00 94.44 86 PHE A CA 1
ATOM 709 C C . PHE A 1 86 ? -18.415 -4.829 24.262 1.00 94.44 86 PHE A C 1
ATOM 711 O O . PHE A 1 86 ? -19.386 -5.582 24.341 1.00 94.44 86 PHE A O 1
ATOM 718 N N . ALA A 1 87 ? -18.480 -3.652 23.636 1.00 92.50 87 ALA A N 1
ATOM 719 C CA . ALA A 1 87 ? -19.712 -3.126 23.051 1.00 92.50 87 ALA A CA 1
ATOM 720 C C . ALA A 1 87 ? -20.334 -4.116 22.048 1.00 92.50 87 ALA A C 1
ATOM 722 O O . ALA A 1 87 ? -21.501 -4.489 22.165 1.00 92.50 87 ALA A O 1
ATOM 723 N N . LYS A 1 88 ? -19.533 -4.638 21.105 1.00 91.31 88 LYS A N 1
ATOM 724 C CA . LYS A 1 88 ? -19.997 -5.644 20.134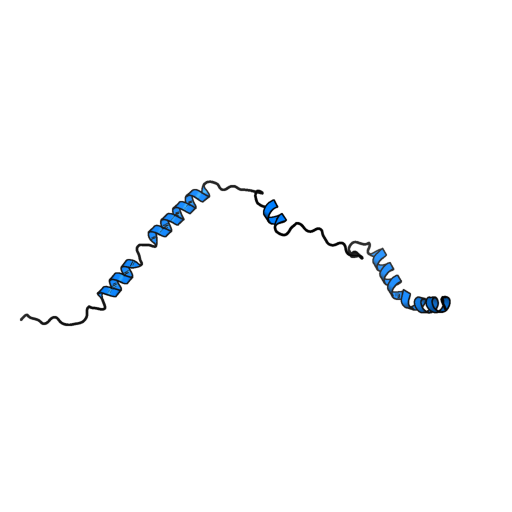 1.00 91.31 88 LYS A CA 1
ATOM 725 C C . LYS A 1 88 ? -20.431 -6.954 20.799 1.00 91.31 88 LYS A C 1
ATOM 727 O O . LYS A 1 88 ? -21.404 -7.555 20.349 1.00 91.31 88 LYS A O 1
ATOM 732 N N . LYS A 1 89 ? -19.744 -7.391 21.861 1.00 91.44 89 LYS A N 1
ATOM 733 C CA . LYS A 1 89 ? -20.052 -8.637 22.583 1.00 91.44 89 LYS A CA 1
ATOM 734 C C . LYS A 1 89 ? -21.432 -8.598 23.248 1.00 91.44 89 LYS A C 1
ATOM 736 O O . LYS A 1 89 ? -22.161 -9.586 23.175 1.00 91.44 89 LYS A O 1
ATOM 741 N N . HIS A 1 90 ? -21.802 -7.477 23.868 1.00 88.00 90 HIS A N 1
ATOM 742 C CA . HIS A 1 90 ? -23.023 -7.375 24.681 1.00 88.00 90 HIS A CA 1
ATOM 743 C C . HIS A 1 90 ? -24.275 -6.913 23.910 1.00 88.00 90 HIS A C 1
ATOM 745 O O . HIS A 1 90 ? -25.380 -6.991 24.440 1.00 88.00 90 HIS A O 1
ATOM 751 N N . ASN A 1 91 ? -24.151 -6.552 22.628 1.00 84.31 91 ASN A N 1
ATOM 752 C CA . ASN A 1 91 ? -25.283 -6.126 21.792 1.00 84.31 91 ASN A CA 1
ATOM 753 C C . ASN A 1 91 ? -26.371 -7.197 21.565 1.00 84.31 91 ASN A C 1
ATOM 755 O O . ASN A 1 91 ? -27.494 -6.846 21.215 1.00 84.31 91 ASN A O 1
ATOM 759 N N . LYS A 1 92 ? -26.085 -8.492 21.774 1.00 74.94 92 LYS A N 1
ATOM 760 C CA . LYS A 1 92 ? -27.054 -9.582 21.533 1.00 74.94 92 LYS A CA 1
ATOM 761 C C . LYS A 1 92 ? -28.300 -9.499 22.427 1.00 74.94 92 LYS A C 1
ATOM 763 O O . LYS A 1 92 ? -29.386 -9.828 21.968 1.00 74.94 92 LYS A O 1
ATOM 768 N N . ARG A 1 93 ? -28.164 -9.026 23.674 1.00 66.19 93 ARG A N 1
ATOM 769 C CA . ARG A 1 93 ? -29.284 -8.939 24.635 1.00 66.19 93 ARG A CA 1
ATOM 770 C C . ARG A 1 93 ? -30.284 -7.838 24.261 1.00 66.19 93 ARG A C 1
ATOM 772 O O . ARG A 1 93 ? -31.484 -8.027 24.396 1.00 66.19 93 ARG A O 1
ATOM 779 N N . HIS A 1 94 ? -29.799 -6.732 23.700 1.00 60.44 94 HIS A N 1
ATOM 780 C CA . HIS A 1 94 ? -30.635 -5.601 23.282 1.00 60.44 94 HIS A CA 1
ATOM 781 C C . HIS A 1 94 ? -31.249 -5.760 21.884 1.00 60.44 94 HIS A C 1
ATOM 783 O O . HIS A 1 94 ? -32.091 -4.958 21.489 1.00 60.44 94 HIS A O 1
ATOM 789 N N . GLN A 1 95 ? -30.847 -6.776 21.112 1.00 63.88 95 GLN A N 1
ATOM 790 C CA . GLN A 1 95 ? -31.481 -7.053 19.820 1.00 63.88 95 GLN A CA 1
ATOM 791 C C . GLN A 1 95 ? -32.887 -7.647 19.961 1.00 63.88 95 GLN A C 1
ATOM 793 O O . GLN A 1 95 ? -33.707 -7.395 19.085 1.00 63.88 95 GLN A O 1
ATOM 798 N N . HIS A 1 96 ? -33.179 -8.382 21.040 1.00 61.34 96 HIS A N 1
ATOM 799 C CA . HIS A 1 96 ? -34.532 -8.883 21.316 1.00 61.34 96 HIS A CA 1
ATOM 800 C C . HIS A 1 96 ? -35.502 -7.733 21.614 1.00 61.34 96 HIS A C 1
ATOM 802 O O . HIS A 1 96 ? -36.485 -7.564 20.900 1.00 61.34 96 HIS A O 1
ATOM 808 N N . GLN A 1 97 ? -35.123 -6.847 22.539 1.00 63.41 97 GLN A N 1
ATOM 809 C CA . GLN A 1 97 ? -35.897 -5.648 22.890 1.00 63.41 97 GLN A CA 1
ATOM 810 C C . GLN A 1 97 ? -36.154 -4.730 21.682 1.00 63.41 97 GLN A C 1
ATOM 812 O O . GLN A 1 97 ? -37.244 -4.196 21.520 1.00 63.41 97 GLN A O 1
ATOM 817 N N . LYS A 1 98 ? -35.166 -4.571 20.788 1.00 64.06 98 LYS A N 1
ATOM 818 C CA . LYS A 1 98 ? -35.318 -3.761 19.564 1.00 64.06 98 LYS A CA 1
ATOM 819 C C . LYS A 1 98 ? -36.214 -4.388 18.494 1.00 64.06 98 LYS A C 1
ATOM 821 O O . LYS A 1 98 ? -36.647 -3.666 17.601 1.00 64.06 98 LYS A O 1
ATOM 826 N N . LYS A 1 99 ? -36.416 -5.709 18.506 1.00 67.88 99 LYS A N 1
ATOM 827 C CA . LYS A 1 99 ? -37.362 -6.376 17.597 1.00 67.88 99 LYS A CA 1
ATOM 828 C C . LYS A 1 99 ? -38.788 -6.227 18.115 1.00 67.88 99 LYS A C 1
ATOM 830 O O . LYS A 1 99 ? -39.669 -5.921 17.328 1.00 67.88 99 LYS A O 1
ATOM 835 N N . GLU A 1 100 ? -38.972 -6.373 19.423 1.00 61.59 100 GLU A N 1
ATOM 836 C CA . GLU A 1 100 ? -40.262 -6.201 20.104 1.00 61.59 100 GLU A CA 1
ATOM 837 C C . GLU A 1 100 ? -40.791 -4.768 19.992 1.00 61.59 100 GLU A C 1
ATOM 839 O O . GLU A 1 100 ? -41.968 -4.579 19.740 1.00 61.59 100 GLU A O 1
ATOM 844 N N . SER A 1 101 ? -39.927 -3.752 20.074 1.00 66.69 101 SER A N 1
ATOM 845 C CA . SER A 1 101 ? -40.330 -2.345 19.915 1.00 66.69 101 SER A CA 1
ATOM 846 C C . SER A 1 101 ? -40.616 -1.918 18.467 1.00 66.69 101 SER A C 1
ATOM 848 O O . SER A 1 101 ? -40.854 -0.739 18.216 1.00 66.69 101 SER A O 1
ATOM 850 N N . LYS A 1 102 ? -40.411 -2.811 17.496 1.00 62.62 102 LYS A N 1
ATOM 851 C CA . LYS A 1 102 ? -40.492 -2.513 16.057 1.00 62.62 102 LYS A CA 1
ATOM 852 C C . LYS A 1 102 ? -41.565 -3.346 15.348 1.00 62.62 102 LYS A C 1
ATOM 854 O O . LYS A 1 102 ? -41.770 -3.130 14.154 1.00 62.62 102 LYS A O 1
ATOM 859 N N . ALA A 1 103 ? -42.168 -4.295 16.065 1.00 54.47 103 ALA A N 1
ATOM 860 C CA . ALA A 1 103 ? -43.426 -4.945 15.714 1.00 54.47 103 ALA A CA 1
ATOM 861 C C . ALA A 1 103 ? -44.586 -4.051 16.166 1.00 54.47 103 ALA A C 1
ATOM 863 O O . ALA A 1 103 ? -45.605 -4.043 15.447 1.00 54.47 103 ALA A O 1
#

Radius of gyration: 42.7 Å; chains: 1; bounding box: 110×74×64 Å

pLDDT: mean 74.16, std 19.44, range [34.72, 97.75]

Foldseek 3Di:
DDDDDDDDDDPPPVVVVVVVVVPPPPPVVVVVVVVVVVVVCVPDDDPDDPPCVVVVCPPVHDDDDDDDPDDDCPPPDPVVVVVVVVVVVPCPVCVVVVVVVVD

Sequence (103 aa):
MLLGFRGKNSFWGFKVQMLLEFLDKDLSGILRKTSQIIKISMAKSKNHTSHNQNRKDHRNGIKKPKKHRFMSMKGVDQKFLRNLRFAKKHNKRHQHQKKESKA

Secondary structure (DSSP, 8-state):
----------SSHHHHHHHHHTSSSSHHHHHHHHHHHHHHHTS-------TTHHHHHHHS--PPPP--SS---TTS-HHHHHHHHHHHHHHHHHHHHHHHTT-

Organism: Brugia malayi (NCBI:txid6279)